Protein AF-A0A7C6NER9-F1 (afdb_monomer_lite)

Secondary structure (DSSP, 8-state):
-----EEEEEEHHHHHHS-HHHHHHHHHHTS-TT---HHHHHHHHHHHHHHHHHHTT--SSEEEEESS-SS---B-

Foldseek 3Di:
DDDPFFQDKDQLLVLLVDDLVVSLCSSVVPDDPPDPDPVVSVVSSVVSVVCSVVCVVPRGFMWTHGDDDDDDTDTD

Structure (mmCIF, N/CA/C/O backbone):
data_AF-A0A7C6NER9-F1
#
_entry.id   AF-A0A7C6NER9-F1
#
loop_
_atom_site.group_PDB
_atom_site.id
_atom_site.type_symbol
_atom_site.label_atom_id
_atom_site.label_alt_id
_atom_site.label_comp_id
_atom_site.label_asym_id
_atom_site.label_entity_id
_atom_site.label_seq_id
_atom_site.pdbx_PDB_ins_code
_atom_site.Cartn_x
_atom_site.Cartn_y
_atom_site.Cartn_z
_atom_site.occupancy
_atom_site.B_iso_or_equiv
_atom_site.auth_seq_id
_atom_site.auth_comp_id
_atom_site.auth_asym_id
_atom_site.auth_atom_id
_atom_site.pdbx_PDB_model_num
ATOM 1 N N . MET A 1 1 ? 17.450 -18.793 -0.458 1.00 35.66 1 MET A N 1
ATOM 2 C CA . MET A 1 1 ? 17.078 -17.364 -0.391 1.00 35.66 1 MET A CA 1
ATOM 3 C C . MET A 1 1 ? 15.749 -17.220 -1.105 1.00 35.66 1 MET A C 1
ATOM 5 O O . MET A 1 1 ? 15.704 -17.456 -2.304 1.00 35.66 1 MET A O 1
ATOM 9 N N . GLY A 1 2 ? 14.658 -17.018 -0.364 1.00 45.69 2 GLY A N 1
ATOM 10 C CA . GLY A 1 2 ? 13.329 -16.889 -0.962 1.00 45.69 2 GLY A CA 1
ATOM 11 C C . GLY A 1 2 ? 13.209 -15.531 -1.639 1.00 45.69 2 GLY A C 1
ATOM 12 O O . GLY A 1 2 ? 13.469 -14.520 -1.000 1.00 45.69 2 GLY A O 1
ATOM 13 N N . VAL A 1 3 ? 12.867 -15.515 -2.925 1.00 50.88 3 VAL A N 1
ATOM 14 C CA . VAL A 1 3 ? 12.477 -14.284 -3.621 1.00 50.88 3 VAL A CA 1
ATOM 15 C C . VAL A 1 3 ? 11.221 -13.758 -2.929 1.00 50.88 3 VAL A C 1
ATOM 17 O O . VAL A 1 3 ? 10.212 -14.467 -2.893 1.00 50.88 3 VAL A O 1
ATOM 20 N N . GLU A 1 4 ? 11.283 -12.559 -2.349 1.00 54.81 4 GLU A N 1
ATOM 21 C CA . GLU A 1 4 ? 10.089 -11.871 -1.856 1.00 54.81 4 GLU A CA 1
ATOM 22 C C . GLU A 1 4 ? 9.165 -11.616 -3.052 1.00 54.81 4 GLU A C 1
ATOM 24 O O . GLU A 1 4 ? 9.531 -10.932 -4.006 1.00 54.81 4 GLU A O 1
ATOM 29 N N . ARG A 1 5 ? 7.977 -12.232 -3.044 1.00 66.31 5 ARG A N 1
ATOM 30 C CA . ARG A 1 5 ? 7.017 -12.177 -4.162 1.00 66.31 5 ARG A CA 1
ATOM 31 C C . ARG A 1 5 ? 6.080 -10.962 -4.094 1.00 66.31 5 ARG A C 1
ATOM 33 O O . ARG A 1 5 ? 5.085 -10.931 -4.815 1.00 66.31 5 ARG A O 1
ATOM 40 N N . PHE A 1 6 ? 6.386 -9.974 -3.247 1.00 71.75 6 PHE A N 1
ATOM 41 C CA . PHE A 1 6 ? 5.544 -8.804 -2.999 1.00 71.75 6 PHE A CA 1
ATOM 42 C C . PHE A 1 6 ? 6.286 -7.472 -3.170 1.00 71.75 6 PHE A C 1
ATOM 44 O O . PHE A 1 6 ? 7.434 -7.307 -2.769 1.00 71.75 6 PHE A O 1
ATOM 51 N N . TYR A 1 7 ? 5.591 -6.492 -3.744 1.00 78.31 7 TYR A N 1
ATOM 52 C CA . TYR A 1 7 ? 6.029 -5.105 -3.864 1.00 78.31 7 TYR A CA 1
ATOM 53 C C . TYR A 1 7 ? 5.736 -4.294 -2.605 1.00 78.31 7 TYR A C 1
ATOM 55 O O . TYR A 1 7 ? 6.481 -3.379 -2.262 1.00 78.31 7 TYR A O 1
ATOM 63 N N . TYR A 1 8 ? 4.666 -4.617 -1.886 1.00 85.69 8 TYR A N 1
ATOM 64 C CA . TYR A 1 8 ? 4.276 -3.910 -0.673 1.00 85.69 8 TYR A CA 1
ATOM 65 C C . TYR A 1 8 ? 3.564 -4.869 0.270 1.00 85.69 8 TYR A C 1
ATOM 67 O O . TYR A 1 8 ? 2.734 -5.659 -0.169 1.00 85.69 8 TYR A O 1
ATOM 75 N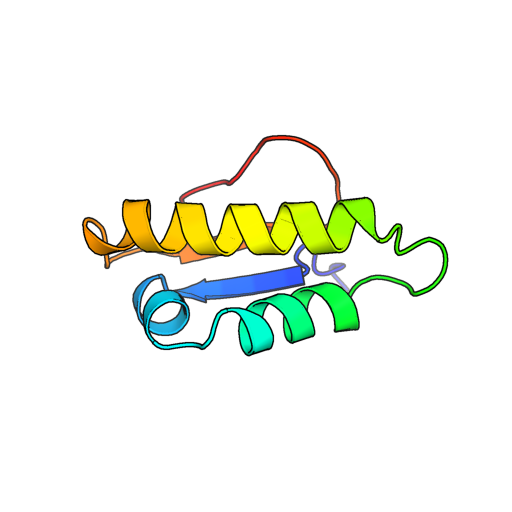 N . GLN A 1 9 ? 3.882 -4.774 1.554 1.00 88.19 9 GLN A N 1
ATOM 76 C CA . GLN A 1 9 ? 3.181 -5.462 2.624 1.00 88.19 9 GLN A CA 1
ATOM 77 C C . GLN A 1 9 ? 3.104 -4.513 3.816 1.00 88.19 9 GLN A C 1
ATOM 79 O O . GLN A 1 9 ? 4.111 -3.905 4.183 1.00 88.19 9 GLN A O 1
ATOM 84 N N . SER A 1 10 ? 1.927 -4.398 4.420 1.00 89.56 10 SER A N 1
ATOM 85 C CA . SER A 1 10 ? 1.740 -3.703 5.694 1.00 89.56 10 SER A CA 1
ATOM 86 C C . SER A 1 10 ? 0.500 -4.226 6.407 1.00 89.56 10 SER A C 1
ATOM 88 O O . SER A 1 10 ? -0.321 -4.941 5.821 1.00 89.56 10 SER A O 1
ATOM 90 N N . THR A 1 11 ? 0.318 -3.827 7.663 1.00 92.25 11 THR A N 1
ATOM 91 C CA . THR A 1 11 ? -1.012 -3.912 8.275 1.00 92.25 11 THR A CA 1
ATOM 92 C C . THR A 1 11 ? -1.973 -2.947 7.577 1.00 92.25 11 THR A C 1
ATOM 94 O O . THR A 1 11 ? -1.550 -1.949 6.977 1.00 92.25 11 THR A O 1
ATOM 97 N N . ILE A 1 12 ? -3.277 -3.220 7.651 1.00 90.56 12 ILE A N 1
ATOM 98 C CA . ILE A 1 12 ? -4.297 -2.310 7.118 1.00 90.56 12 ILE A CA 1
ATOM 99 C C . ILE A 1 12 ? -4.241 -0.961 7.847 1.00 90.56 12 ILE A C 1
ATOM 101 O O . ILE A 1 12 ? -4.336 0.080 7.204 1.00 90.56 12 ILE A O 1
ATOM 105 N N . ASN A 1 13 ? -4.022 -0.950 9.163 1.00 91.00 13 ASN A N 1
ATOM 106 C CA . ASN A 1 13 ? -3.905 0.292 9.928 1.00 91.00 13 ASN A CA 1
ATOM 107 C C . ASN A 1 13 ? -2.741 1.169 9.427 1.00 91.00 13 ASN A C 1
ATOM 109 O O . ASN A 1 13 ? -2.942 2.340 9.109 1.00 91.00 13 ASN A O 1
ATOM 113 N N . GLU A 1 14 ? -1.549 0.594 9.241 1.00 90.75 14 GLU A N 1
ATOM 114 C CA . GLU A 1 14 ? -0.408 1.316 8.658 1.00 90.75 14 GLU A CA 1
ATOM 115 C C . GLU A 1 14 ? -0.688 1.782 7.224 1.00 90.75 14 GLU A C 1
ATOM 117 O O . GLU A 1 14 ? -0.346 2.907 6.862 1.00 90.75 14 GLU A O 1
ATOM 122 N N . PHE A 1 15 ? -1.347 0.953 6.410 1.00 91.38 15 PHE A N 1
ATOM 123 C CA . PHE A 1 15 ? -1.750 1.316 5.049 1.00 91.38 15 PHE A CA 1
ATOM 124 C C . PHE A 1 15 ? -2.702 2.519 5.034 1.00 91.38 15 PHE A C 1
ATOM 126 O O . PHE A 1 15 ? -2.543 3.428 4.223 1.00 91.38 15 PHE A O 1
ATOM 133 N N . LEU A 1 16 ? -3.676 2.555 5.948 1.00 90.94 16 LEU A N 1
ATOM 134 C CA . LEU A 1 16 ? -4.644 3.647 6.067 1.00 90.94 16 LEU A CA 1
ATOM 135 C C . LEU A 1 16 ? -4.015 4.949 6.582 1.00 90.94 16 LEU A C 1
ATOM 137 O O . LEU A 1 16 ? -4.538 6.023 6.275 1.00 90.94 16 LEU A O 1
ATOM 141 N N . GLN A 1 17 ? -2.918 4.873 7.341 1.00 91.69 17 GLN A N 1
ATOM 142 C CA . GLN A 1 17 ? -2.184 6.041 7.842 1.00 91.69 17 GLN A CA 1
ATOM 143 C C . GLN A 1 17 ? -1.188 6.617 6.827 1.00 91.69 17 GLN A C 1
ATOM 145 O O . GLN A 1 17 ? -0.868 7.804 6.894 1.00 91.69 17 GLN A O 1
ATOM 150 N N . LYS A 1 18 ? -0.716 5.809 5.872 1.00 90.94 18 LYS A N 1
ATOM 151 C CA . LYS A 1 18 ? 0.213 6.248 4.825 1.00 90.94 18 LYS A CA 1
ATOM 152 C C . LYS A 1 18 ? -0.487 7.027 3.710 1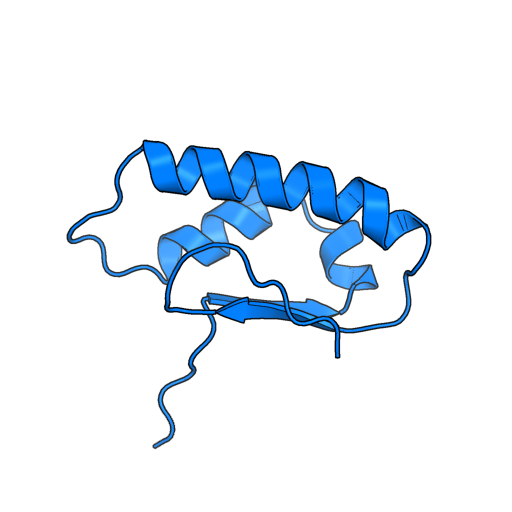.00 90.94 18 LYS A C 1
ATOM 154 O O . LYS A 1 18 ? -1.688 6.886 3.451 1.00 90.94 18 LYS A O 1
ATOM 159 N N . GLY A 1 19 ? 0.281 7.881 3.038 1.00 89.50 19 GLY A N 1
ATOM 160 C CA . GLY A 1 19 ? -0.181 8.601 1.853 1.00 89.50 19 GLY A CA 1
ATOM 161 C C . GLY A 1 19 ? -0.208 7.698 0.618 1.00 89.50 19 GLY A C 1
ATOM 162 O O . GLY A 1 19 ? 0.676 6.861 0.435 1.00 89.50 19 GLY A O 1
ATOM 163 N N . ASP A 1 20 ? -1.182 7.899 -0.270 1.00 89.00 20 ASP A N 1
ATOM 164 C CA . ASP A 1 20 ? -1.322 7.112 -1.506 1.00 89.00 20 ASP A CA 1
ATOM 165 C C . ASP A 1 20 ? -0.053 7.187 -2.379 1.00 89.00 20 ASP A C 1
ATOM 167 O O . ASP A 1 20 ? 0.370 6.187 -2.959 1.00 89.00 20 ASP A O 1
ATOM 171 N N . GLU A 1 21 ? 0.601 8.353 -2.425 1.00 87.75 21 GLU A N 1
ATOM 172 C CA . GLU A 1 21 ? 1.859 8.556 -3.157 1.00 87.75 21 GLU A CA 1
ATOM 173 C C . GLU A 1 21 ? 3.049 7.823 -2.527 1.00 87.75 21 GLU A C 1
ATOM 175 O O . GLU A 1 21 ? 3.922 7.347 -3.251 1.00 87.75 21 GLU A O 1
ATOM 180 N N . GLU A 1 22 ? 3.075 7.681 -1.199 1.00 90.50 22 GLU A N 1
ATOM 181 C CA . GLU A 1 22 ? 4.117 6.936 -0.482 1.00 90.50 22 GLU A CA 1
ATOM 182 C C . GLU A 1 22 ? 4.018 5.434 -0.790 1.00 90.50 22 GLU A C 1
ATOM 184 O O . GLU A 1 22 ? 5.011 4.770 -1.108 1.00 90.50 22 GLU A O 1
ATOM 189 N N . ILE A 1 23 ? 2.795 4.901 -0.755 1.00 89.75 23 ILE A N 1
ATOM 190 C CA . ILE A 1 23 ? 2.503 3.503 -1.087 1.00 89.75 23 ILE A CA 1
ATOM 191 C C . ILE A 1 23 ? 2.831 3.239 -2.560 1.00 89.75 23 ILE A C 1
ATOM 193 O O . ILE A 1 23 ? 3.548 2.289 -2.876 1.00 89.75 23 ILE A O 1
ATOM 197 N N . LEU A 1 24 ? 2.369 4.109 -3.463 1.00 87.94 24 LEU A N 1
ATOM 198 C CA . LEU A 1 24 ? 2.652 3.996 -4.892 1.00 87.94 24 LEU A CA 1
ATOM 199 C C . LEU A 1 24 ? 4.154 4.089 -5.181 1.00 87.94 24 LEU A C 1
ATOM 201 O O . LEU A 1 24 ? 4.664 3.322 -5.995 1.00 87.94 24 LEU A O 1
ATOM 205 N N . GLY A 1 25 ? 4.869 4.989 -4.504 1.00 87.06 25 GLY A N 1
ATOM 206 C CA . GLY A 1 25 ? 6.320 5.117 -4.609 1.00 87.06 25 GLY A CA 1
ATOM 207 C C . GLY A 1 25 ? 7.041 3.833 -4.205 1.00 87.06 25 GLY A C 1
ATOM 208 O O . GLY A 1 25 ? 7.951 3.403 -4.907 1.00 87.06 25 GLY A O 1
ATOM 209 N N . THR A 1 26 ? 6.581 3.172 -3.140 1.00 87.12 26 THR A N 1
ATOM 210 C CA . THR A 1 26 ? 7.136 1.888 -2.678 1.00 87.12 26 THR A CA 1
ATOM 211 C C . THR A 1 26 ? 6.923 0.772 -3.704 1.00 87.12 26 THR A C 1
ATOM 213 O O . THR A 1 26 ? 7.848 0.010 -3.987 1.00 87.12 26 THR A O 1
ATOM 216 N N . ILE A 1 27 ? 5.725 0.699 -4.294 1.00 84.19 27 ILE A N 1
ATOM 217 C CA . ILE A 1 27 ? 5.390 -0.302 -5.318 1.00 84.19 27 ILE A CA 1
ATOM 218 C C . ILE A 1 27 ? 6.230 -0.080 -6.581 1.00 84.19 27 ILE A C 1
ATOM 220 O O . ILE A 1 27 ? 6.835 -1.015 -7.097 1.00 84.19 27 ILE A O 1
ATOM 224 N N . VAL A 1 28 ? 6.316 1.167 -7.052 1.00 82.19 28 VAL A N 1
ATOM 225 C CA . VAL A 1 28 ? 7.063 1.524 -8.267 1.00 82.19 28 VAL A CA 1
ATOM 226 C C . VAL A 1 28 ? 8.569 1.337 -8.082 1.00 82.19 28 VAL A C 1
ATOM 228 O O . VAL A 1 28 ? 9.227 0.859 -8.998 1.00 82.19 28 VAL A O 1
ATOM 231 N N . ALA A 1 29 ? 9.121 1.669 -6.912 1.00 81.00 29 ALA A N 1
ATOM 232 C CA . ALA A 1 29 ? 10.554 1.538 -6.641 1.00 81.00 29 ALA A CA 1
ATOM 233 C C . ALA A 1 29 ? 11.045 0.081 -6.635 1.00 81.00 29 ALA A C 1
ATOM 235 O O . ALA A 1 29 ? 12.219 -0.166 -6.899 1.00 81.00 29 ALA A O 1
ATOM 236 N N . ARG A 1 30 ? 10.162 -0.877 -6.329 1.00 75.50 30 ARG A N 1
ATOM 237 C CA . ARG A 1 30 ? 10.465 -2.317 -6.344 1.00 75.50 30 ARG A CA 1
ATOM 238 C C . ARG A 1 30 ? 10.163 -2.993 -7.683 1.00 75.50 30 ARG A C 1
ATOM 240 O O . ARG A 1 30 ? 10.478 -4.168 -7.841 1.00 75.50 30 ARG A O 1
ATOM 247 N N . HIS A 1 31 ? 9.555 -2.284 -8.631 1.00 70.25 31 HIS A N 1
ATOM 248 C CA . HIS A 1 31 ? 9.306 -2.805 -9.966 1.00 70.25 31 HIS A CA 1
ATOM 249 C C . HIS A 1 31 ? 10.547 -2.590 -10.837 1.00 70.25 31 HIS A C 1
ATOM 251 O O . HIS A 1 31 ? 11.019 -1.461 -10.978 1.00 70.25 31 HIS A O 1
ATOM 257 N N . ASP A 1 32 ? 11.069 -3.657 -11.44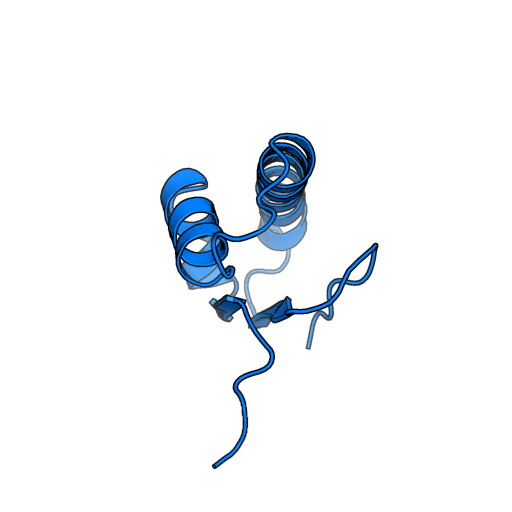6 1.00 62.22 32 ASP A N 1
ATOM 258 C CA . ASP A 1 32 ? 12.177 -3.548 -12.392 1.00 62.22 32 ASP A CA 1
ATOM 259 C C . ASP A 1 32 ? 11.801 -2.557 -13.506 1.00 62.22 32 ASP A C 1
ATOM 261 O O . ASP A 1 32 ? 10.760 -2.674 -14.165 1.00 62.22 32 ASP A O 1
ATOM 265 N N . PHE A 1 33 ? 12.641 -1.534 -13.676 1.00 55.75 33 PHE A N 1
ATOM 266 C CA . PHE A 1 33 ? 12.412 -0.325 -14.481 1.00 55.75 33 PHE A CA 1
ATOM 267 C C . PHE A 1 33 ? 12.212 -0.574 -15.990 1.00 55.75 33 PHE A C 1
ATOM 269 O O . PHE A 1 33 ? 12.070 0.371 -16.763 1.00 55.75 33 PHE A O 1
ATOM 276 N N . SER A 1 34 ? 12.201 -1.827 -16.441 1.00 51.16 34 SER A N 1
ATOM 277 C CA . SER A 1 34 ? 12.287 -2.188 -17.857 1.00 51.16 34 SER A CA 1
ATOM 278 C C . SER A 1 34 ? 10.963 -2.100 -18.626 1.00 51.16 34 SER A C 1
ATOM 280 O O . SER A 1 34 ? 10.988 -2.138 -19.851 1.00 51.16 34 SER A O 1
ATOM 282 N N . SER A 1 35 ? 9.810 -1.969 -17.960 1.00 53.53 35 SER A N 1
ATOM 283 C CA . SER A 1 35 ? 8.511 -1.810 -18.646 1.00 53.53 35 SER A CA 1
ATOM 284 C C . SER A 1 35 ? 7.427 -1.153 -17.782 1.00 53.53 35 SER A C 1
ATOM 286 O O . SER A 1 35 ? 6.274 -1.583 -17.781 1.00 53.53 35 SER A O 1
ATOM 288 N N . LEU A 1 36 ? 7.774 -0.106 -17.019 1.00 60.62 36 LEU A N 1
ATOM 289 C CA . LEU A 1 36 ? 6.778 0.637 -16.240 1.00 60.62 36 LEU A CA 1
ATOM 290 C C . LEU A 1 36 ? 5.862 1.452 -17.173 1.00 60.62 36 LEU A C 1
ATOM 292 O O . LEU A 1 36 ? 6.032 2.653 -17.375 1.00 60.62 36 LEU A O 1
ATOM 296 N N . GLU A 1 37 ? 4.881 0.778 -17.759 1.00 68.19 37 GLU A N 1
ATOM 297 C CA . GLU A 1 37 ? 3.818 1.384 -18.547 1.00 68.19 37 GLU A CA 1
ATOM 298 C C . GLU A 1 37 ? 3.056 2.371 -17.649 1.00 68.19 37 GLU A C 1
ATOM 300 O O . GLU A 1 37 ? 2.553 2.003 -16.584 1.00 68.19 37 GLU A O 1
ATOM 305 N N . LEU A 1 38 ? 2.925 3.633 -18.075 1.00 74.69 38 LEU A N 1
ATOM 306 C CA . LEU A 1 38 ? 2.150 4.680 -17.383 1.00 74.69 38 LEU A CA 1
ATOM 307 C C . LEU A 1 38 ? 0.755 4.188 -16.942 1.00 74.69 38 LEU A C 1
ATOM 309 O O . LEU A 1 38 ? 0.221 4.617 -15.917 1.00 74.69 38 LEU A O 1
ATOM 313 N N . THR A 1 39 ? 0.184 3.265 -17.710 1.00 76.94 39 THR A N 1
ATOM 314 C CA . THR A 1 39 ? -1.072 2.566 -17.438 1.00 76.94 39 THR A CA 1
ATOM 315 C C . THR A 1 39 ? -1.048 1.775 -16.128 1.00 76.94 39 THR A C 1
ATOM 317 O O . THR A 1 39 ? -2.003 1.871 -15.359 1.00 76.94 39 THR A O 1
ATOM 320 N N . GLN A 1 40 ? 0.033 1.051 -15.817 1.00 76.62 40 GLN A N 1
ATOM 321 C CA . GLN A 1 40 ? 0.142 0.283 -14.570 1.00 76.62 40 GLN A CA 1
ATOM 322 C C . GLN A 1 40 ? 0.214 1.193 -13.346 1.00 76.62 40 GLN A C 1
ATOM 324 O O . GLN A 1 40 ? -0.521 0.991 -12.381 1.00 76.62 40 GLN A O 1
ATOM 329 N N . ARG A 1 41 ? 1.009 2.268 -13.414 1.00 82.50 41 ARG A N 1
ATOM 330 C CA . ARG A 1 41 ? 1.087 3.254 -12.326 1.00 82.50 41 ARG A CA 1
ATOM 331 C C . ARG A 1 41 ? -0.275 3.884 -12.031 1.00 82.50 41 ARG A C 1
ATOM 333 O O . ARG A 1 41 ? -0.650 4.029 -10.870 1.00 82.50 41 ARG A O 1
ATOM 340 N N . LYS A 1 42 ? -1.027 4.235 -13.079 1.00 83.75 42 LYS A N 1
ATOM 341 C CA . LYS A 1 42 ? -2.396 4.756 -12.942 1.00 83.75 42 LYS A CA 1
ATOM 342 C C . LYS A 1 42 ? -3.346 3.714 -12.343 1.00 83.75 42 LYS A C 1
ATOM 344 O O . LYS A 1 42 ? -4.152 4.068 -11.486 1.00 83.75 42 LYS A O 1
ATOM 349 N N . ALA A 1 43 ? -3.232 2.451 -12.755 1.00 84.56 43 ALA A N 1
ATOM 350 C CA . ALA A 1 43 ? -4.043 1.360 -12.221 1.00 84.56 43 ALA A CA 1
ATOM 351 C C . ALA A 1 43 ? -3.787 1.130 -10.722 1.00 84.56 43 ALA A C 1
ATOM 353 O O . ALA A 1 43 ? -4.747 1.062 -9.957 1.00 84.56 43 ALA A O 1
ATOM 354 N N . TRP A 1 44 ? -2.523 1.100 -10.282 1.00 86.75 44 TRP A N 1
ATOM 355 C CA . TRP A 1 44 ? -2.191 0.988 -8.858 1.00 86.75 44 TRP A CA 1
ATOM 356 C C . TRP A 1 44 ? -2.684 2.182 -8.050 1.00 86.75 44 TRP A C 1
ATOM 358 O O . TRP A 1 44 ? -3.253 1.982 -6.983 1.00 86.75 44 TRP A O 1
ATOM 368 N N . GLY A 1 45 ? -2.544 3.407 -8.567 1.00 88.69 45 GLY A N 1
ATOM 369 C CA . GLY A 1 45 ? -3.098 4.594 -7.910 1.00 88.69 45 GLY A CA 1
ATOM 370 C C . GLY A 1 45 ? -4.606 4.468 -7.668 1.00 88.69 45 GLY A C 1
ATOM 371 O O . GLY A 1 45 ? -5.071 4.623 -6.541 1.00 88.69 45 GLY A O 1
ATOM 372 N N . ALA A 1 46 ? -5.367 4.087 -8.698 1.00 89.50 46 ALA A N 1
ATOM 373 C CA . ALA A 1 46 ? -6.808 3.866 -8.566 1.00 89.50 46 ALA A CA 1
ATOM 374 C C . ALA A 1 46 ? -7.142 2.737 -7.573 1.00 89.50 46 ALA A C 1
ATOM 376 O O . ALA A 1 46 ? -8.066 2.868 -6.769 1.00 89.50 46 ALA A O 1
ATOM 377 N N . GLN A 1 47 ? -6.378 1.643 -7.601 1.00 88.81 47 GLN A N 1
ATOM 378 C CA . GLN A 1 47 ? -6.549 0.508 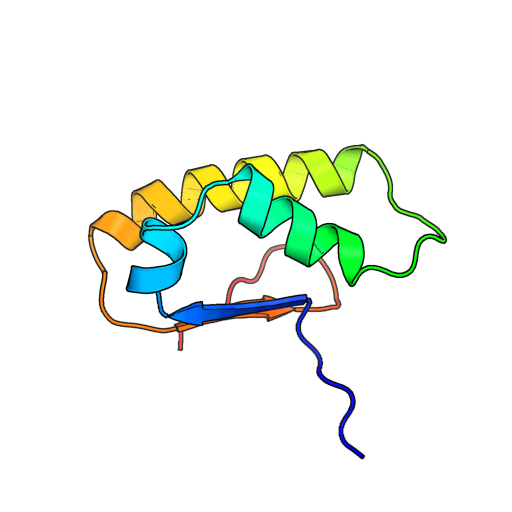-6.698 1.00 88.81 47 GLN A CA 1
ATOM 379 C C . GLN A 1 47 ? -6.293 0.892 -5.235 1.00 88.81 47 GLN A C 1
ATOM 381 O O . GLN A 1 47 ? -7.097 0.532 -4.380 1.00 88.81 47 GLN A O 1
ATOM 386 N N . ILE A 1 48 ? -5.233 1.654 -4.944 1.00 90.88 48 ILE A N 1
ATOM 387 C CA . ILE A 1 48 ? -4.926 2.154 -3.593 1.00 90.88 48 ILE A CA 1
ATOM 388 C C . ILE A 1 48 ? -6.096 2.993 -3.070 1.00 90.88 48 ILE A C 1
ATOM 390 O O . ILE A 1 48 ? -6.600 2.732 -1.977 1.00 90.88 48 ILE A O 1
ATOM 394 N N . THR A 1 49 ? -6.603 3.930 -3.875 1.00 91.12 49 THR A N 1
ATOM 395 C CA . THR A 1 49 ? -7.739 4.775 -3.486 1.00 91.12 49 THR A CA 1
ATOM 396 C C . THR A 1 49 ? -9.012 3.963 -3.219 1.00 91.12 49 THR A C 1
ATOM 398 O O . THR A 1 49 ? -9.745 4.260 -2.273 1.00 91.1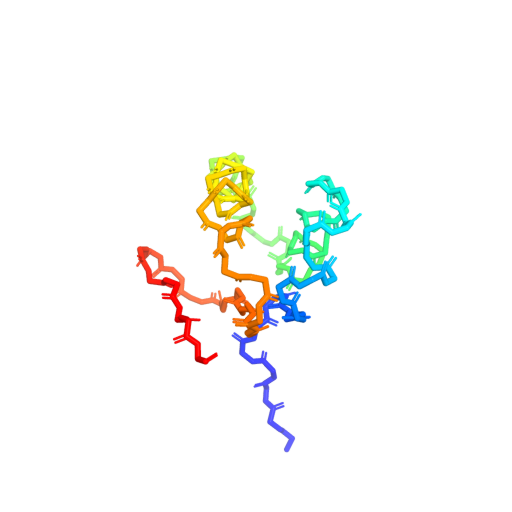2 49 THR A O 1
ATOM 401 N N . ILE A 1 50 ? -9.300 2.933 -4.023 1.00 90.69 50 ILE A N 1
ATOM 402 C CA . ILE A 1 50 ? -10.446 2.034 -3.795 1.00 90.69 50 ILE A CA 1
ATOM 403 C C . ILE A 1 50 ? -10.247 1.240 -2.502 1.00 90.69 50 ILE A C 1
ATOM 405 O O . ILE A 1 50 ? -11.153 1.186 -1.670 1.00 90.69 50 ILE A O 1
ATOM 409 N N . LEU A 1 51 ? -9.061 0.665 -2.304 1.00 90.31 51 LEU A N 1
ATOM 410 C CA . LEU A 1 51 ? -8.759 -0.161 -1.139 1.00 90.31 51 LEU A CA 1
ATOM 411 C C . LEU A 1 51 ? -8.845 0.620 0.159 1.00 90.31 51 LEU A C 1
ATOM 413 O O . LEU A 1 51 ? -9.424 0.119 1.112 1.00 90.31 51 LEU A O 1
ATOM 417 N N . ARG A 1 52 ? -8.376 1.867 0.197 1.00 88.81 52 ARG A N 1
ATOM 418 C CA . ARG A 1 52 ? -8.536 2.711 1.388 1.00 88.81 52 ARG A CA 1
ATOM 419 C C . ARG A 1 52 ? -9.990 2.871 1.801 1.00 88.81 52 ARG A C 1
ATOM 421 O O . ARG A 1 52 ? -10.294 2.809 2.985 1.00 88.81 52 ARG A O 1
ATOM 428 N N . LYS A 1 53 ? -10.893 3.056 0.836 1.00 89.50 53 LYS A N 1
ATOM 429 C CA . LYS A 1 53 ? -12.326 3.210 1.120 1.00 89.50 53 LYS A CA 1
ATOM 430 C C . LYS A 1 53 ? -12.935 1.923 1.666 1.00 89.50 53 LYS A C 1
ATOM 432 O O . LYS A 1 53 ? -13.716 1.984 2.605 1.00 89.50 53 LYS A O 1
ATOM 437 N N . VAL A 1 54 ? -12.576 0.779 1.084 1.00 89.88 54 VAL A N 1
ATOM 438 C CA . VAL A 1 54 ? -13.112 -0.532 1.484 1.00 89.88 54 VAL A CA 1
ATOM 439 C C . VAL A 1 54 ? -12.528 -0.994 2.821 1.00 89.88 54 VAL A C 1
ATOM 441 O O . VAL A 1 54 ? -13.247 -1.518 3.662 1.00 89.88 54 VAL A O 1
ATOM 444 N N . LEU A 1 55 ? -11.233 -0.777 3.043 1.00 89.06 55 LEU A N 1
ATOM 445 C CA . LEU A 1 55 ? -10.526 -1.248 4.234 1.00 89.06 55 LEU A CA 1
ATOM 446 C C . LEU A 1 55 ? -10.673 -0.306 5.433 1.00 89.06 55 LEU A C 1
ATOM 448 O O . LEU A 1 55 ? -10.431 -0.724 6.559 1.00 89.06 55 LEU A O 1
ATOM 452 N N . ALA A 1 56 ? -11.148 0.929 5.238 1.00 87.00 56 ALA A N 1
ATOM 453 C CA . ALA A 1 56 ? -11.499 1.821 6.346 1.00 87.00 56 ALA A CA 1
ATOM 454 C C . ALA A 1 56 ? -12.558 1.217 7.289 1.00 87.00 56 ALA A C 1
ATOM 456 O O . ALA A 1 56 ? -12.604 1.576 8.462 1.00 87.00 56 ALA A O 1
ATOM 457 N N . THR A 1 57 ? -13.394 0.294 6.798 1.00 86.94 57 THR A N 1
ATOM 458 C CA . THR A 1 57 ? -14.385 -0.420 7.617 1.00 86.94 57 THR A CA 1
ATOM 459 C C . THR A 1 57 ? -13.859 -1.729 8.212 1.00 86.94 57 THR A C 1
ATOM 461 O O . THR A 1 57 ? -14.594 -2.392 8.937 1.00 86.94 57 THR A O 1
ATOM 464 N N . LEU A 1 58 ? -12.621 -2.124 7.894 1.00 84.38 58 LEU A N 1
ATOM 465 C CA . LEU A 1 58 ? -11.979 -3.378 8.307 1.00 84.38 58 LEU A CA 1
ATOM 466 C C . LEU A 1 58 ? -10.497 -3.120 8.658 1.00 84.38 58 LEU A C 1
ATOM 468 O O . LEU A 1 58 ? -9.616 -3.538 7.911 1.00 84.38 58 LEU A O 1
ATOM 472 N N . PRO A 1 59 ? -10.201 -2.393 9.752 1.00 76.00 59 PRO A N 1
ATOM 473 C CA . PRO A 1 59 ? -8.844 -1.930 10.058 1.00 76.00 59 PRO A CA 1
ATOM 474 C C . PRO A 1 59 ? -7.886 -3.038 10.524 1.00 76.00 59 PRO A C 1
ATOM 476 O O . PRO A 1 59 ? -6.669 -2.838 10.505 1.00 76.00 59 PRO A O 1
ATOM 479 N N . ASP A 1 60 ? -8.419 -4.189 10.935 1.00 86.31 60 ASP A N 1
ATOM 480 C CA . ASP A 1 60 ? -7.648 -5.331 11.416 1.00 86.31 60 ASP A CA 1
ATOM 481 C C . ASP A 1 60 ? -7.381 -6.313 10.268 1.00 86.31 60 ASP A C 1
ATOM 483 O O . ASP A 1 60 ? -8.297 -6.961 9.762 1.00 86.31 60 ASP A O 1
ATOM 487 N N . GLY A 1 61 ? -6.119 -6.416 9.846 1.00 86.69 61 GLY A N 1
ATOM 488 C CA . GLY A 1 61 ? -5.690 -7.351 8.803 1.00 86.69 61 GLY A CA 1
ATOM 489 C C . GLY A 1 61 ? -4.370 -6.960 8.144 1.00 86.69 61 GLY A C 1
ATOM 490 O O . GLY A 1 61 ? -3.753 -5.944 8.493 1.00 86.69 61 GLY A O 1
ATOM 491 N N . LEU A 1 62 ? -3.941 -7.766 7.173 1.00 87.50 62 LEU A N 1
ATOM 492 C CA . LEU A 1 62 ? -2.770 -7.507 6.336 1.00 87.50 62 LEU A CA 1
ATOM 493 C C . LEU A 1 62 ? -3.169 -7.219 4.888 1.00 87.50 62 LEU A C 1
ATOM 495 O O . LEU A 1 62 ? -4.100 -7.805 4.340 1.00 87.50 62 LEU A O 1
ATOM 499 N N . ILE A 1 63 ? -2.413 -6.325 4.255 1.00 86.88 63 ILE A N 1
ATOM 500 C CA . ILE A 1 63 ? -2.502 -6.043 2.825 1.00 86.88 63 ILE A CA 1
ATOM 501 C C . ILE A 1 63 ? -1.169 -6.367 2.156 1.00 86.88 63 ILE A C 1
ATOM 503 O O . ILE A 1 63 ? -0.107 -5.982 2.646 1.00 86.88 63 ILE A O 1
ATOM 507 N N . VAL A 1 64 ? -1.235 -7.066 1.021 1.00 86.62 64 VAL A N 1
ATOM 508 C CA . VAL A 1 64 ? -0.070 -7.469 0.226 1.00 86.62 64 VAL A CA 1
ATOM 509 C C . VAL A 1 64 ? -0.315 -7.146 -1.251 1.00 86.62 64 VA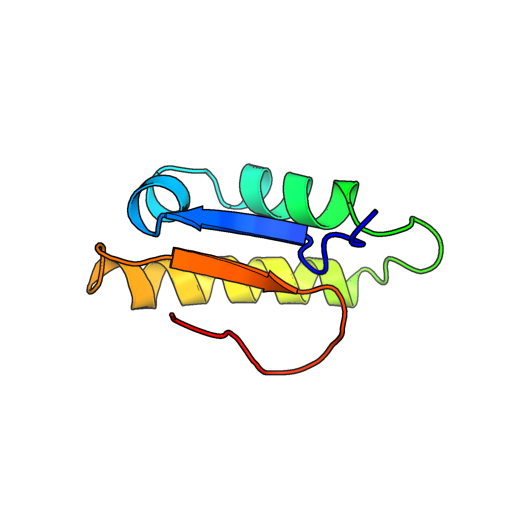L A C 1
ATOM 511 O O . VAL A 1 64 ? -1.356 -7.494 -1.806 1.00 86.62 64 VAL A O 1
ATOM 514 N N . PHE A 1 65 ? 0.646 -6.484 -1.898 1.00 82.00 65 PHE A N 1
ATOM 515 C CA . PHE A 1 65 ? 0.683 -6.267 -3.349 1.00 82.00 65 PHE A CA 1
ATOM 516 C C . PHE A 1 65 ? 1.752 -7.184 -3.964 1.00 82.00 65 PHE A C 1
ATOM 518 O O . PHE A 1 65 ? 2.925 -7.016 -3.646 1.00 82.00 65 PHE A O 1
ATOM 525 N N . GLU A 1 66 ? 1.380 -8.131 -4.835 1.00 77.75 66 GLU A N 1
ATOM 526 C CA . GLU A 1 66 ? 2.275 -9.174 -5.390 1.00 77.75 66 GLU A CA 1
ATOM 527 C C . GLU A 1 66 ? 2.841 -8.882 -6.805 1.00 77.75 66 GLU A C 1
ATOM 529 O O . GLU A 1 66 ? 2.284 -8.072 -7.547 1.00 77.75 66 GLU A O 1
ATOM 534 N N . TYR A 1 67 ? 3.948 -9.562 -7.180 1.00 63.28 67 TYR A N 1
ATOM 535 C CA . TYR A 1 67 ? 4.770 -9.306 -8.390 1.00 63.28 67 TYR A CA 1
ATOM 536 C C . TYR A 1 67 ? 4.078 -9.611 -9.738 1.00 63.28 67 TYR A C 1
ATOM 538 O O . TYR A 1 67 ? 4.522 -9.106 -10.764 1.00 63.28 67 TYR A O 1
ATOM 546 N N . ILE A 1 68 ? 3.000 -10.412 -9.802 1.00 55.38 68 ILE A N 1
ATOM 547 C CA . ILE A 1 68 ? 2.397 -10.811 -11.095 1.00 55.38 68 ILE A CA 1
ATOM 548 C C . ILE A 1 68 ? 0.857 -10.710 -11.119 1.00 55.38 68 ILE A C 1
ATOM 550 O O . ILE A 1 68 ? 0.146 -11.637 -10.756 1.00 55.38 68 ILE A O 1
ATOM 554 N N . ILE A 1 69 ? 0.405 -9.555 -11.628 1.00 57.75 69 ILE A N 1
ATOM 555 C CA . ILE A 1 69 ? -0.565 -9.312 -12.724 1.00 57.75 69 ILE A CA 1
ATOM 556 C C . ILE A 1 69 ? -2.045 -9.758 -12.568 1.00 57.75 69 ILE A C 1
ATOM 558 O O . ILE A 1 69 ? -2.390 -10.931 -12.578 1.00 57.75 69 ILE A O 1
ATOM 562 N N . VAL A 1 70 ? -2.924 -8.743 -12.664 1.00 43.78 70 VAL A N 1
ATOM 563 C CA . VAL A 1 70 ? -4.367 -8.760 -13.006 1.00 43.78 70 VAL A CA 1
ATOM 564 C C . VAL A 1 70 ? -5.315 -9.376 -11.956 1.00 43.78 70 VAL A C 1
ATOM 566 O O . VAL A 1 70 ? -5.476 -10.580 -11.817 1.00 43.78 70 VAL A O 1
ATOM 569 N N . LYS A 1 71 ? -6.073 -8.475 -11.314 1.00 41.34 71 LYS A N 1
ATOM 570 C CA . LYS A 1 71 ? -7.337 -8.670 -10.570 1.00 41.34 71 LYS A CA 1
ATOM 571 C C . LYS A 1 71 ? -7.346 -9.283 -9.166 1.00 41.34 71 LYS A C 1
ATOM 573 O O . LYS A 1 71 ? -8.389 -9.130 -8.537 1.00 41.34 71 LYS A O 1
ATOM 578 N N . SER A 1 72 ? -6.290 -9.883 -8.622 1.00 42.44 72 SER A N 1
ATOM 579 C CA . SER A 1 72 ? -6.420 -10.522 -7.298 1.00 42.44 72 SER A CA 1
ATOM 580 C C . SER A 1 72 ? -5.656 -9.796 -6.192 1.00 42.44 72 SER A C 1
ATOM 582 O O . SER A 1 72 ? -4.433 -9.736 -6.208 1.00 42.44 72 SER A O 1
ATOM 584 N N . ILE A 1 73 ? -6.397 -9.247 -5.226 1.00 51.84 73 ILE A N 1
ATOM 585 C CA . ILE A 1 73 ? -5.893 -8.837 -3.909 1.00 51.84 73 ILE A CA 1
ATOM 586 C C . ILE A 1 73 ? -6.224 -9.986 -2.963 1.00 51.84 73 ILE A C 1
ATOM 588 O O . ILE A 1 73 ? -7.388 -10.376 -2.875 1.00 51.84 73 ILE A O 1
ATOM 592 N N . MET A 1 74 ? -5.223 -10.523 -2.269 1.00 49.16 74 MET A N 1
ATOM 593 C CA . MET A 1 74 ? -5.440 -11.497 -1.203 1.00 49.16 74 MET A CA 1
ATOM 594 C C . MET A 1 74 ? -5.558 -10.736 0.123 1.00 49.16 74 MET A C 1
ATOM 596 O O . MET A 1 74 ? -4.592 -10.125 0.571 1.00 49.16 74 MET A O 1
ATOM 600 N N . LEU A 1 75 ? -6.756 -10.726 0.712 1.00 51.47 75 LEU A N 1
ATOM 601 C CA . LEU A 1 75 ? -6.943 -10.378 2.121 1.00 51.47 75 LEU A CA 1
ATOM 602 C C . LEU A 1 75 ? -6.688 -11.662 2.914 1.00 51.47 75 LEU A C 1
ATOM 604 O O . LEU A 1 75 ? -7.387 -12.652 2.684 1.00 51.47 75 LEU A O 1
ATOM 608 N N . VAL A 1 76 ? -5.664 -11.660 3.766 1.00 49.59 76 VAL A N 1
ATOM 609 C CA . VAL A 1 76 ? -5.336 -12.763 4.687 1.00 49.59 76 VAL A CA 1
ATOM 610 C C . VAL A 1 76 ? -5.601 -12.305 6.111 1.00 49.59 76 VAL A C 1
ATOM 612 O O . VAL A 1 76 ? -5.238 -11.145 6.421 1.00 49.59 76 VAL A O 1
#

Radius of gyration: 12.31 Å; chains: 1; bounding box: 32×26×30 Å

pLDDT: mean 76.8, std 16.07, range [35.66, 92.25]

Sequence (76 aa):
MGVERFYYQSTINEFLQKGDEEILGTIVARHDFSSLELTQRKAWGAQITILRKVLATLPDGLIVFEYIIVKSIMLV